Protein AF-A0A2K8SZI9-F1 (afdb_monomer_lite)

Organism: NCBI:txid2038116

pLDDT: mean 85.31, std 9.79, range [52.97, 94.94]

Radius of gyration: 13.65 Å; chains: 1; bounding box: 28×36×29 Å

Sequence (90 aa):
MEDYQKILDYLECVTGLELDHAHWVKIYYDKNEYVINLNCISSFCHEPNGRITFWLPDGTIPIIINPVSNPESYEKVVKYVKKATGYSLS

Structure (mmCIF, N/CA/C/O backbone):
data_AF-A0A2K8SZI9-F1
#
_entry.id   AF-A0A2K8SZI9-F1
#
loop_
_atom_site.group_PDB
_atom_site.id
_atom_site.type_symbol
_atom_site.label_atom_id
_atom_site.label_alt_id
_atom_site.label_comp_id
_atom_site.label_asym_id
_atom_site.label_entity_id
_atom_site.label_seq_id
_atom_site.pdbx_PDB_ins_code
_atom_site.Cartn_x
_atom_site.Cartn_y
_atom_site.Cartn_z
_atom_site.occupancy
_atom_site.B_iso_or_equiv
_atom_site.auth_seq_id
_atom_site.auth_comp_id
_atom_site.auth_asym_id
_atom_site.auth_atom_id
_atom_site.pdbx_PDB_model_num
ATOM 1 N N . MET A 1 1 ? -9.814 24.998 -5.402 1.00 63.31 1 MET A N 1
ATOM 2 C CA . MET A 1 1 ? -8.821 25.369 -4.366 1.00 63.31 1 MET A CA 1
ATOM 3 C C . MET A 1 1 ? -9.417 25.168 -2.976 1.00 63.31 1 MET A C 1
ATOM 5 O O . MET A 1 1 ? -8.790 24.508 -2.167 1.00 63.31 1 MET A O 1
ATOM 9 N N . GLU A 1 2 ? -10.654 25.619 -2.743 1.00 84.56 2 GLU A N 1
ATOM 10 C CA . GLU A 1 2 ? -11.381 25.429 -1.477 1.00 84.56 2 GLU A CA 1
ATOM 11 C C . GLU A 1 2 ? -11.612 23.951 -1.091 1.00 84.56 2 GLU A C 1
ATOM 13 O O . GLU A 1 2 ? -11.368 23.577 0.049 1.00 84.56 2 GLU A O 1
ATOM 18 N N . ASP A 1 3 ? -12.000 23.083 -2.034 1.00 88.62 3 ASP A N 1
ATOM 19 C CA . ASP A 1 3 ? -12.264 21.663 -1.720 1.00 88.62 3 ASP A CA 1
ATOM 20 C C . ASP A 1 3 ? -11.001 20.880 -1.363 1.00 88.62 3 ASP A C 1
ATOM 22 O O . ASP A 1 3 ? -11.012 20.050 -0.459 1.00 88.62 3 ASP A O 1
ATOM 26 N N . TYR A 1 4 ? -9.889 21.179 -2.039 1.00 80.94 4 TYR A N 1
ATOM 27 C CA . TYR A 1 4 ? -8.598 20.583 -1.707 1.00 80.94 4 TYR A CA 1
ATOM 28 C C . TYR A 1 4 ? -8.172 20.969 -0.287 1.00 80.94 4 TYR A C 1
ATOM 30 O O . TYR A 1 4 ? -7.734 20.108 0.470 1.00 80.94 4 TYR A O 1
ATOM 38 N N . GLN A 1 5 ? -8.385 22.232 0.102 1.00 86.19 5 GLN A N 1
ATOM 39 C CA . GLN A 1 5 ? -8.116 22.681 1.465 1.00 86.19 5 GLN A CA 1
ATOM 40 C C . GLN A 1 5 ? -8.998 21.949 2.483 1.00 86.19 5 GLN A C 1
ATOM 42 O O . GLN A 1 5 ? -8.475 21.434 3.459 1.00 86.19 5 GLN A O 1
ATOM 47 N N . LYS A 1 6 ? -10.300 21.780 2.213 1.00 88.62 6 LYS A N 1
ATOM 48 C CA . LYS A 1 6 ? -11.204 21.006 3.087 1.00 88.62 6 LYS A CA 1
ATOM 49 C C . LYS A 1 6 ? -10.750 19.555 3.275 1.00 88.62 6 LYS A C 1
ATOM 51 O O . LYS A 1 6 ? -10.876 19.012 4.369 1.00 88.62 6 LYS A O 1
ATOM 56 N N . ILE A 1 7 ? -10.223 18.924 2.222 1.00 86.69 7 ILE A N 1
ATOM 57 C CA . ILE A 1 7 ? -9.662 17.567 2.308 1.00 86.69 7 ILE A CA 1
ATOM 58 C C . ILE A 1 7 ? -8.401 17.565 3.179 1.00 86.69 7 ILE A C 1
ATOM 60 O O . ILE A 1 7 ? -8.259 16.684 4.024 1.00 86.69 7 ILE A O 1
ATOM 64 N N . LEU A 1 8 ? -7.504 18.541 3.011 1.00 80.69 8 LEU A N 1
ATOM 65 C CA . LEU A 1 8 ? -6.311 18.667 3.852 1.00 80.69 8 LEU A CA 1
ATOM 66 C C . LEU A 1 8 ? -6.670 18.901 5.323 1.00 80.69 8 LEU A C 1
ATOM 68 O O . LEU A 1 8 ? -6.121 18.213 6.177 1.00 80.69 8 LEU A O 1
ATOM 72 N N . ASP A 1 9 ? -7.624 19.789 5.601 1.00 85.62 9 ASP A N 1
ATOM 73 C CA . ASP A 1 9 ? -8.096 20.086 6.956 1.00 85.62 9 ASP A CA 1
ATOM 74 C C . ASP A 1 9 ? -8.721 18.837 7.604 1.00 85.62 9 ASP A C 1
ATOM 76 O O . ASP A 1 9 ? -8.470 18.538 8.771 1.00 85.62 9 ASP A O 1
ATOM 80 N N . TYR A 1 10 ? -9.495 18.056 6.837 1.00 84.62 10 TYR A N 1
ATOM 81 C CA . TYR A 1 10 ? -10.014 16.766 7.291 1.00 84.62 10 TYR A CA 1
ATOM 82 C C . TYR A 1 10 ? -8.883 15.791 7.620 1.00 84.62 10 TYR A C 1
ATOM 84 O O . TYR A 1 10 ? -8.904 15.188 8.690 1.00 84.62 10 TYR A O 1
ATOM 92 N N . LEU A 1 11 ? -7.894 15.650 6.731 1.00 80.62 11 LEU A N 1
ATOM 93 C CA . LEU A 1 11 ? -6.749 14.760 6.923 1.00 80.62 11 LEU A CA 1
ATOM 94 C C . LEU A 1 11 ? -5.920 15.155 8.146 1.00 80.62 11 LEU A C 1
ATOM 96 O O . LEU A 1 11 ? -5.551 14.283 8.926 1.00 80.62 11 LEU A O 1
ATOM 100 N N . GLU A 1 12 ? -5.655 16.445 8.342 1.00 77.44 12 GLU A N 1
ATOM 101 C CA . GLU A 1 12 ? -4.973 16.976 9.526 1.00 77.44 12 GLU A CA 1
ATOM 102 C C . GLU A 1 12 ? -5.781 16.701 10.799 1.00 77.44 12 GLU A C 1
ATOM 104 O O . GLU A 1 12 ? -5.237 16.214 11.787 1.00 77.44 12 GLU A O 1
ATOM 109 N N . CYS A 1 13 ? -7.100 16.898 10.753 1.00 79.38 13 CYS A N 1
ATOM 110 C CA . CYS A 1 13 ? -7.986 16.580 11.865 1.00 79.38 13 CYS A CA 1
ATOM 111 C C . CYS A 1 13 ? -7.955 15.083 12.216 1.00 79.38 13 CYS A C 1
ATOM 113 O O . CYS A 1 13 ? -7.726 14.740 13.370 1.00 79.38 13 CYS A O 1
ATOM 115 N N . VAL A 1 14 ? -8.120 14.171 11.252 1.00 72.62 14 VAL A N 1
ATOM 116 C CA . VAL A 1 14 ? -8.144 12.720 11.535 1.00 72.62 14 VAL A CA 1
ATOM 117 C C . VAL A 1 14 ? -6.768 12.109 11.799 1.00 72.62 14 VAL A C 1
ATOM 119 O O . VAL A 1 14 ? -6.705 11.012 12.344 1.00 72.62 14 VAL A O 1
ATOM 122 N N . THR A 1 15 ? -5.679 12.777 11.404 1.00 67.44 15 THR A N 1
ATOM 123 C CA . THR A 1 15 ? -4.305 12.366 11.748 1.00 67.44 15 THR A CA 1
ATOM 124 C C . THR A 1 15 ? -3.834 12.930 13.085 1.00 67.44 15 THR A C 1
ATOM 126 O O . THR A 1 15 ? -3.021 12.287 13.744 1.00 67.44 15 THR A O 1
ATOM 129 N N . GLY A 1 16 ? -4.325 14.110 13.483 1.00 62.62 16 GLY A N 1
ATOM 130 C CA . GLY A 1 16 ? -4.041 14.745 14.773 1.00 62.62 16 GLY A CA 1
ATOM 131 C C . GLY A 1 16 ? -4.975 14.301 15.902 1.00 62.62 16 GLY A C 1
ATOM 132 O O . GLY A 1 16 ? -4.590 14.337 17.069 1.00 62.62 16 GLY A O 1
ATOM 133 N N . LEU A 1 17 ? -6.186 13.845 15.575 1.00 58.34 17 LEU A N 1
ATOM 134 C CA . LEU A 1 17 ? -7.000 13.053 16.486 1.00 58.34 17 LEU A CA 1
ATOM 135 C C . LEU A 1 17 ? -6.342 11.677 16.601 1.00 58.34 17 LEU A C 1
ATOM 137 O O . LEU A 1 17 ? -6.177 10.993 15.593 1.00 58.34 17 LEU A O 1
ATOM 141 N N . GLU A 1 18 ? -6.007 11.245 17.817 1.00 52.97 18 GLU A N 1
ATOM 142 C CA . GLU A 1 18 ? -5.672 9.847 18.126 1.00 52.97 18 GLU A CA 1
ATOM 143 C C . GLU A 1 18 ? -6.918 8.956 17.953 1.00 52.97 18 GLU A C 1
ATOM 145 O O . GLU A 1 18 ? -7.412 8.313 18.875 1.00 52.97 18 GLU A O 1
ATOM 150 N N . LEU A 1 19 ? -7.491 8.938 16.750 1.00 54.94 19 LEU A N 1
ATOM 151 C CA . LEU A 1 19 ? -8.397 7.891 16.333 1.00 54.94 19 LEU A CA 1
ATOM 152 C C . LEU A 1 19 ? -7.528 6.646 16.180 1.00 54.94 19 LEU A C 1
ATOM 154 O O . LEU A 1 19 ? -6.935 6.421 15.127 1.00 54.94 19 LEU A O 1
ATOM 158 N N . ASP A 1 20 ? -7.478 5.831 17.236 1.00 56.97 20 ASP A N 1
ATOM 159 C CA . ASP A 1 20 ? -6.735 4.560 17.345 1.00 56.97 20 ASP A CA 1
ATOM 160 C C . ASP A 1 20 ? -6.948 3.581 16.166 1.00 56.97 20 ASP A C 1
ATOM 162 O O . ASP A 1 20 ? -6.253 2.570 16.032 1.00 56.97 20 ASP A O 1
ATOM 166 N N . HIS A 1 21 ? -7.899 3.885 15.282 1.00 62.03 21 HIS A N 1
ATOM 167 C CA . HIS A 1 21 ? -8.358 3.063 14.174 1.00 62.03 21 HIS A CA 1
ATOM 168 C C . HIS A 1 21 ? -8.125 3.670 12.783 1.00 62.03 21 HIS A C 1
ATOM 170 O O . HIS A 1 21 ? -8.662 3.134 11.812 1.00 62.03 21 HIS A O 1
ATOM 176 N N . ALA A 1 22 ? -7.349 4.750 12.629 1.00 69.38 22 ALA A N 1
ATOM 177 C CA . ALA A 1 22 ? -7.019 5.311 11.313 1.00 69.38 22 ALA A CA 1
ATOM 178 C C . ALA A 1 22 ? -5.501 5.449 11.103 1.00 69.38 22 ALA A C 1
ATOM 180 O O . ALA A 1 22 ? -4.805 6.086 11.888 1.00 69.38 22 ALA A O 1
ATOM 181 N N . HIS A 1 23 ? -4.980 4.879 10.011 1.00 84.44 23 HIS A N 1
ATOM 182 C CA . HIS A 1 23 ? -3.552 4.923 9.667 1.00 84.44 23 HIS A CA 1
ATOM 183 C C . HIS A 1 23 ? -3.355 5.619 8.327 1.00 84.44 23 HIS A C 1
ATOM 185 O O . HIS A 1 23 ? -3.077 4.983 7.310 1.00 84.44 23 HIS A O 1
ATOM 191 N N . TRP A 1 24 ? -3.524 6.940 8.328 1.00 87.69 24 TRP A N 1
ATOM 192 C CA . TRP A 1 24 ? -3.354 7.764 7.136 1.00 87.69 24 TRP A CA 1
ATOM 193 C C . TRP A 1 24 ? -1.879 8.037 6.847 1.00 87.69 24 TRP A C 1
ATOM 195 O O . TRP A 1 24 ? -1.138 8.527 7.699 1.00 87.69 24 TRP A O 1
ATOM 205 N N . VAL A 1 25 ? -1.452 7.748 5.622 1.00 88.06 25 VAL A N 1
ATOM 206 C CA . VAL A 1 25 ? -0.087 7.996 5.151 1.00 88.06 25 VAL A CA 1
ATOM 207 C C . VAL A 1 25 ? -0.103 8.724 3.815 1.00 88.06 25 VAL A C 1
ATOM 209 O O . VAL A 1 25 ? -0.956 8.472 2.964 1.00 88.06 25 VAL A O 1
ATOM 212 N N . LYS A 1 26 ? 0.878 9.610 3.622 1.00 90.06 26 LYS A N 1
ATOM 213 C CA . LYS A 1 26 ? 1.168 10.217 2.319 1.00 90.06 26 LYS A CA 1
ATOM 214 C C . LYS A 1 26 ? 2.169 9.355 1.552 1.00 90.06 26 LYS A C 1
ATOM 216 O O . LYS A 1 26 ? 3.233 9.028 2.090 1.00 90.06 26 LYS A O 1
ATOM 221 N N . ILE A 1 27 ? 1.827 8.999 0.316 1.00 90.12 27 ILE A N 1
ATOM 222 C CA . ILE A 1 27 ? 2.652 8.201 -0.598 1.00 90.12 27 ILE A CA 1
ATOM 223 C C . ILE A 1 27 ? 2.718 8.906 -1.951 1.00 90.12 27 ILE A C 1
ATOM 225 O O . ILE A 1 27 ? 1.689 9.189 -2.558 1.00 90.12 27 ILE A O 1
ATOM 229 N N . TYR A 1 28 ? 3.933 9.153 -2.439 1.00 87.56 28 TYR A N 1
ATOM 230 C CA . TYR A 1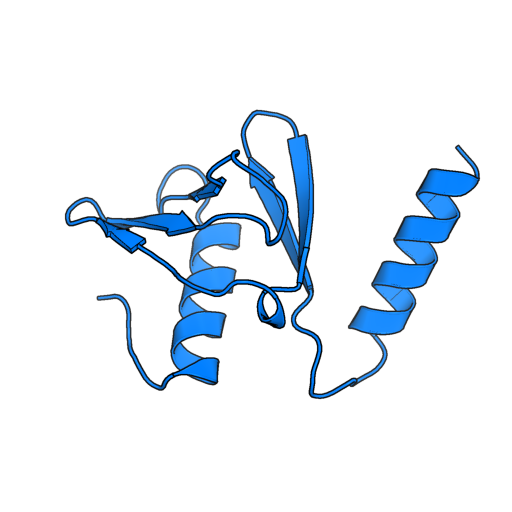 28 ? 4.156 9.662 -3.791 1.00 87.56 28 TYR A CA 1
ATOM 231 C C . TYR A 1 28 ? 4.366 8.492 -4.747 1.00 87.56 28 TYR A C 1
ATOM 233 O O . TYR A 1 28 ? 5.334 7.742 -4.610 1.00 87.56 28 TYR A O 1
ATOM 241 N N . TYR A 1 29 ? 3.469 8.335 -5.714 1.00 87.50 29 TYR A N 1
ATOM 242 C CA . TYR A 1 29 ? 3.520 7.265 -6.706 1.00 87.50 29 TYR A CA 1
ATOM 243 C C . TYR A 1 29 ? 3.064 7.792 -8.067 1.00 87.50 29 TYR A C 1
ATOM 245 O O . TYR A 1 29 ? 2.094 8.535 -8.154 1.00 87.50 29 TYR A O 1
ATOM 253 N N . ASP A 1 30 ? 3.792 7.440 -9.127 1.00 86.44 30 ASP A N 1
ATOM 254 C CA . ASP A 1 30 ? 3.510 7.853 -10.510 1.00 86.44 30 ASP A CA 1
ATOM 255 C C . ASP A 1 30 ? 3.142 9.346 -10.664 1.00 86.44 30 ASP A C 1
ATOM 257 O O . ASP A 1 30 ? 2.077 9.703 -11.161 1.00 86.44 30 ASP A O 1
ATOM 261 N N . LYS A 1 31 ? 4.013 10.234 -10.157 1.00 86.62 31 LYS A N 1
ATOM 262 C CA . LYS A 1 31 ? 3.857 11.710 -10.156 1.00 86.62 31 LYS A CA 1
ATOM 263 C C . LYS A 1 31 ? 2.632 12.251 -9.406 1.00 86.62 31 LYS A C 1
ATOM 265 O O . LYS A 1 31 ? 2.405 13.457 -9.431 1.00 86.62 31 LYS A O 1
ATOM 270 N N . ASN A 1 32 ? 1.887 11.394 -8.720 1.00 87.31 32 ASN A N 1
ATOM 271 C CA . ASN A 1 32 ? 0.726 11.766 -7.933 1.00 87.31 32 ASN A CA 1
ATOM 272 C C . ASN A 1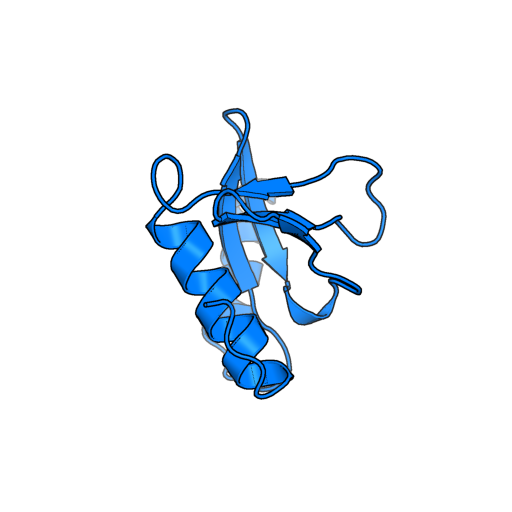 32 ? 1.025 11.635 -6.435 1.00 87.31 32 ASN A C 1
ATOM 274 O O . ASN A 1 32 ? 1.789 10.768 -6.000 1.00 87.31 32 ASN A O 1
ATOM 278 N N . GLU A 1 33 ? 0.408 12.513 -5.648 1.00 89.38 33 GLU A N 1
ATOM 279 C CA . GLU A 1 33 ? 0.363 12.408 -4.191 1.00 89.38 33 GLU A CA 1
ATOM 280 C C . GLU A 1 33 ? -0.905 11.648 -3.801 1.00 89.38 33 GLU A C 1
ATOM 282 O O . GLU A 1 33 ? -2.013 12.054 -4.148 1.00 89.38 33 GLU A O 1
ATOM 287 N N . TYR A 1 34 ? -0.742 10.548 -3.071 1.00 88.69 34 TYR A N 1
ATOM 288 C CA . TYR A 1 34 ? -1.844 9.779 -2.512 1.00 88.69 34 TYR A CA 1
ATOM 289 C C . TYR A 1 34 ? -1.871 9.942 -1.000 1.00 88.69 34 TYR A C 1
ATOM 291 O O . TYR A 1 34 ? -0.843 9.782 -0.336 1.00 88.69 34 TYR A O 1
ATOM 299 N N . VAL A 1 35 ? -3.059 10.186 -0.449 1.00 89.56 35 VAL A N 1
ATOM 300 C CA . VAL A 1 35 ? -3.299 10.119 0.994 1.00 89.56 35 VAL A CA 1
ATOM 301 C C . VAL A 1 35 ? -4.210 8.936 1.278 1.00 89.56 35 VAL A C 1
ATOM 303 O O . VAL A 1 35 ? -5.362 8.913 0.853 1.00 89.56 35 VAL A O 1
ATOM 306 N N . ILE A 1 36 ? -3.661 7.916 1.935 1.00 88.38 36 ILE A N 1
ATOM 307 C CA . ILE A 1 36 ? -4.257 6.577 1.990 1.00 88.38 36 ILE A CA 1
ATOM 308 C C . ILE A 1 36 ? -4.408 6.151 3.439 1.00 88.38 36 ILE A C 1
ATOM 310 O O . ILE A 1 36 ? -3.447 6.228 4.202 1.00 88.38 36 ILE A O 1
ATOM 314 N N . ASN A 1 37 ? -5.586 5.646 3.797 1.00 90.44 37 ASN A N 1
ATOM 315 C CA . ASN A 1 37 ? -5.794 4.953 5.060 1.00 90.44 37 ASN A CA 1
ATOM 316 C C . ASN A 1 37 ? -5.387 3.482 4.914 1.00 90.44 37 ASN A C 1
ATOM 318 O O . ASN A 1 37 ? -6.083 2.703 4.260 1.00 90.44 37 ASN A O 1
ATOM 322 N N . LEU A 1 38 ? -4.277 3.093 5.541 1.00 90.12 38 LEU A N 1
ATOM 323 C CA . LEU A 1 38 ? -3.765 1.725 5.468 1.00 90.12 38 LEU A CA 1
ATOM 324 C C . LEU A 1 38 ? -4.707 0.693 6.105 1.00 90.12 38 LEU A C 1
ATOM 326 O O . LEU A 1 38 ? -4.675 -0.462 5.696 1.00 90.12 38 LEU A O 1
ATOM 330 N N . ASN A 1 39 ? -5.604 1.098 7.012 1.00 89.12 39 ASN A N 1
ATOM 331 C CA . ASN A 1 39 ? -6.600 0.193 7.606 1.00 89.12 39 ASN A CA 1
ATOM 332 C C . ASN A 1 39 ? -7.665 -0.287 6.622 1.00 89.12 39 ASN A C 1
ATOM 334 O O . ASN A 1 39 ? -8.348 -1.270 6.895 1.00 89.12 39 ASN A O 1
ATOM 338 N N . CYS A 1 40 ? -7.812 0.385 5.482 1.00 88.44 40 CYS A N 1
ATOM 339 C CA . CYS A 1 40 ? -8.733 -0.037 4.433 1.00 88.44 40 CYS A CA 1
ATOM 340 C C . CYS A 1 40 ? -8.075 -0.999 3.429 1.00 88.44 40 CYS A C 1
ATOM 342 O O . CYS A 1 40 ? -8.757 -1.530 2.557 1.00 88.44 40 CYS A O 1
ATOM 344 N N . ILE A 1 41 ? -6.762 -1.229 3.527 1.00 91.12 41 ILE A N 1
ATOM 345 C CA . ILE A 1 41 ? -6.023 -2.086 2.600 1.00 91.12 41 ILE A CA 1
ATOM 346 C C . ILE A 1 41 ? -6.143 -3.540 3.054 1.00 91.12 41 ILE A C 1
ATOM 348 O O . ILE A 1 41 ? -5.727 -3.901 4.152 1.00 91.12 41 ILE A O 1
ATOM 352 N N . SER A 1 42 ? -6.698 -4.389 2.192 1.00 87.31 42 SER A N 1
ATOM 353 C CA . SER A 1 42 ? -6.975 -5.793 2.512 1.00 87.31 42 SER A CA 1
ATOM 354 C C . SER A 1 42 ? -5.771 -6.722 2.338 1.00 87.31 42 SER A C 1
ATOM 356 O O . SER A 1 42 ? -5.737 -7.796 2.936 1.00 87.31 42 SER A O 1
ATOM 358 N N . SER A 1 43 ? -4.779 -6.341 1.525 1.00 89.75 43 SER A N 1
ATOM 359 C CA . SER A 1 43 ? -3.611 -7.184 1.248 1.00 89.75 43 SER A CA 1
ATOM 360 C C . SER A 1 43 ? -2.376 -6.385 0.838 1.00 89.75 43 SER A C 1
ATOM 362 O O . SER A 1 43 ? -2.482 -5.417 0.083 1.00 89.75 43 SER A O 1
ATOM 364 N N . PHE A 1 44 ? -1.206 -6.869 1.261 1.00 93.25 44 PHE A N 1
ATOM 365 C CA . PHE A 1 44 ? 0.107 -6.416 0.806 1.00 93.25 44 PHE A CA 1
ATOM 366 C C . PHE A 1 44 ? 0.844 -7.594 0.162 1.00 93.25 44 PHE A C 1
ATOM 368 O O . PHE A 1 44 ? 0.974 -8.657 0.767 1.00 93.25 44 PHE A O 1
ATOM 375 N N . CYS A 1 45 ? 1.339 -7.405 -1.056 1.00 93.00 45 CYS A N 1
ATOM 376 C CA . CYS A 1 45 ? 2.208 -8.350 -1.742 1.00 93.00 45 CYS A CA 1
ATOM 377 C C . CYS A 1 45 ? 3.659 -7.896 -1.576 1.00 93.00 45 CYS A C 1
ATOM 379 O O . CYS A 1 45 ? 4.000 -6.786 -1.980 1.00 93.00 45 CYS A O 1
ATOM 381 N N . HIS A 1 46 ? 4.498 -8.741 -0.978 1.00 93.75 46 HIS A N 1
ATOM 382 C CA . HIS A 1 46 ? 5.935 -8.512 -0.864 1.00 93.75 46 HIS A CA 1
ATOM 383 C C . HIS A 1 46 ? 6.670 -9.384 -1.876 1.00 93.75 46 HIS A C 1
ATOM 385 O O . HIS A 1 46 ? 6.595 -10.612 -1.827 1.00 93.75 46 HIS A O 1
ATOM 391 N N . GLU A 1 47 ? 7.344 -8.742 -2.820 1.00 93.06 47 GLU A N 1
ATOM 392 C CA . GLU A 1 47 ? 8.078 -9.405 -3.890 1.00 93.06 47 GLU A CA 1
ATOM 393 C C . GLU A 1 47 ? 9.532 -9.692 -3.462 1.00 93.06 47 GLU A C 1
ATOM 395 O O . GLU A 1 47 ? 10.105 -8.921 -2.692 1.00 93.06 47 GLU A O 1
ATOM 400 N N . PRO A 1 48 ? 10.200 -10.730 -4.009 1.00 89.38 48 PRO A N 1
ATOM 401 C CA . PRO A 1 48 ? 11.588 -11.068 -3.652 1.00 89.38 48 PRO A CA 1
ATOM 402 C C . PRO A 1 48 ? 12.625 -9.958 -3.890 1.00 89.38 48 PRO A C 1
ATOM 404 O O . PRO A 1 48 ? 13.722 -10.005 -3.348 1.00 89.38 48 PRO A O 1
ATOM 407 N N . ASN A 1 49 ? 12.300 -8.969 -4.724 1.00 89.00 49 ASN A N 1
ATOM 408 C CA . ASN A 1 49 ? 13.136 -7.796 -4.993 1.00 89.00 49 ASN A CA 1
ATOM 409 C C . ASN A 1 49 ? 12.944 -6.666 -3.956 1.00 89.00 49 ASN A C 1
ATOM 411 O O . ASN A 1 49 ? 13.470 -5.571 -4.153 1.00 89.00 49 ASN A O 1
ATOM 415 N N . GLY A 1 50 ? 12.167 -6.901 -2.894 1.00 89.31 50 GLY A N 1
ATOM 416 C CA . GLY A 1 50 ? 11.848 -5.914 -1.865 1.00 89.31 50 GLY A CA 1
ATOM 417 C C . GLY A 1 50 ? 10.784 -4.900 -2.283 1.00 89.31 50 GLY A C 1
ATOM 418 O O . GLY A 1 50 ? 10.644 -3.867 -1.638 1.00 89.31 50 GLY A O 1
ATOM 419 N N . ARG A 1 51 ? 10.044 -5.121 -3.378 1.00 94.31 51 ARG A N 1
ATOM 420 C CA . ARG A 1 51 ? 8.877 -4.291 -3.714 1.00 94.31 51 ARG A CA 1
ATOM 421 C C . ARG A 1 51 ? 7.690 -4.689 -2.852 1.00 94.31 51 ARG A C 1
ATOM 423 O O . ARG A 1 51 ? 7.448 -5.871 -2.614 1.00 94.31 51 ARG A O 1
ATOM 430 N N . ILE A 1 52 ? 6.918 -3.687 -2.450 1.00 94.94 52 ILE A N 1
ATOM 431 C CA . ILE A 1 52 ? 5.597 -3.877 -1.865 1.00 94.94 52 ILE A CA 1
ATOM 432 C C . ILE A 1 52 ? 4.566 -3.352 -2.857 1.00 94.94 52 ILE A C 1
ATOM 434 O O . ILE A 1 52 ? 4.625 -2.191 -3.271 1.00 94.94 52 ILE A O 1
ATOM 438 N N . THR A 1 53 ? 3.615 -4.212 -3.200 1.00 94.50 53 THR A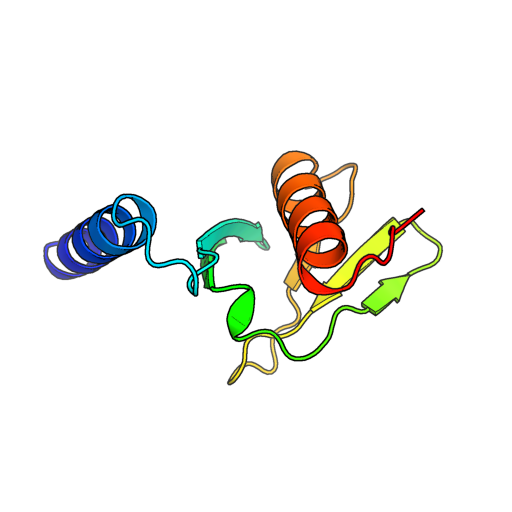 N 1
ATOM 439 C CA . THR A 1 53 ? 2.463 -3.888 -4.038 1.00 94.50 53 THR A CA 1
ATOM 440 C C . THR A 1 53 ? 1.185 -4.049 -3.220 1.00 94.50 53 THR A C 1
ATOM 442 O O . THR A 1 53 ? 0.995 -5.062 -2.548 1.00 94.50 53 THR A O 1
ATOM 445 N N . PHE A 1 54 ? 0.301 -3.058 -3.267 1.00 93.81 54 PHE A N 1
ATOM 446 C CA . PHE A 1 54 ? -1.023 -3.121 -2.645 1.00 93.81 54 PHE A CA 1
ATOM 447 C C . PHE A 1 54 ? -2.049 -2.356 -3.481 1.00 93.81 54 PHE A C 1
ATOM 449 O O . PHE A 1 54 ? -1.687 -1.574 -4.358 1.00 93.81 54 PHE A O 1
ATOM 456 N N . TRP A 1 55 ? -3.332 -2.585 -3.219 1.00 92.38 55 TRP A N 1
ATOM 457 C CA . TRP A 1 55 ? -4.435 -2.015 -3.993 1.00 92.38 55 TRP A CA 1
ATOM 458 C C . TRP A 1 55 ? -5.302 -1.136 -3.110 1.00 92.38 55 TRP A C 1
ATOM 460 O O . TRP A 1 55 ? -5.535 -1.457 -1.944 1.00 92.38 55 TRP A O 1
ATOM 470 N N . LEU A 1 56 ? -5.781 -0.029 -3.674 1.00 89.12 56 LEU A N 1
ATOM 471 C CA . LEU A 1 56 ? -6.787 0.794 -3.014 1.00 89.12 56 LEU A CA 1
ATOM 472 C C . LEU A 1 56 ? -8.128 0.032 -2.962 1.00 89.12 56 LEU A C 1
ATOM 474 O O . LEU A 1 56 ? -8.397 -0.736 -3.885 1.00 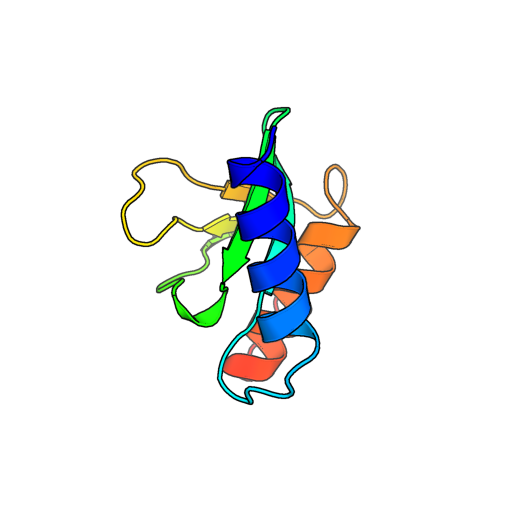89.12 56 LEU A O 1
ATOM 478 N N . PRO A 1 57 ? -8.975 0.251 -1.936 1.00 81.75 57 PRO A N 1
ATOM 479 C CA . PRO A 1 57 ? -10.182 -0.553 -1.683 1.00 81.75 57 PRO A CA 1
ATOM 480 C C . PRO A 1 57 ? -11.129 -0.674 -2.884 1.00 81.75 57 PRO A C 1
ATOM 482 O O . PRO A 1 57 ? -11.720 -1.728 -3.097 1.00 81.75 57 PRO A O 1
ATOM 485 N N . ASP A 1 58 ? -11.196 0.381 -3.697 1.00 78.25 58 ASP A N 1
ATOM 486 C CA . ASP A 1 58 ? -12.069 0.479 -4.872 1.00 78.25 58 ASP A CA 1
ATOM 487 C C . ASP A 1 58 ? -11.278 0.586 -6.191 1.00 78.25 58 ASP A C 1
ATOM 489 O O . ASP A 1 58 ? -11.8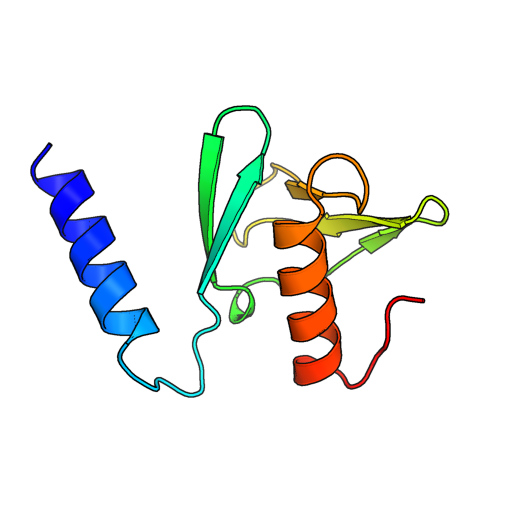37 0.859 -7.254 1.00 78.25 58 ASP A O 1
ATOM 493 N N . GLY A 1 59 ? -9.952 0.434 -6.135 1.00 71.06 59 GLY A N 1
ATOM 494 C CA . GLY A 1 59 ? -9.055 0.734 -7.244 1.00 71.06 59 GLY A CA 1
ATOM 495 C C . GLY A 1 59 ? -8.482 -0.512 -7.906 1.00 71.06 59 GLY A C 1
ATOM 496 O O . GLY A 1 59 ? -7.909 -1.377 -7.253 1.00 71.06 59 GLY A O 1
ATOM 497 N N . THR A 1 60 ? -8.503 -0.548 -9.239 1.00 76.38 60 THR A N 1
ATOM 498 C CA . THR A 1 60 ? -7.682 -1.496 -10.013 1.00 76.38 60 THR A CA 1
ATOM 499 C C . THR A 1 60 ? -6.213 -1.071 -10.086 1.00 76.38 60 THR A C 1
ATOM 501 O O . THR A 1 60 ? -5.393 -1.807 -10.629 1.00 76.38 60 THR A O 1
ATOM 504 N N . ILE A 1 61 ? -5.878 0.124 -9.585 1.00 82.75 61 ILE A N 1
ATOM 505 C CA . ILE A 1 61 ? -4.534 0.701 -9.643 1.00 82.75 61 ILE A CA 1
ATOM 506 C C . ILE A 1 61 ? -3.697 0.125 -8.492 1.00 82.75 61 ILE A C 1
ATOM 508 O O . ILE A 1 61 ? -4.003 0.405 -7.328 1.00 82.75 61 ILE A O 1
ATOM 512 N N . PRO A 1 62 ? -2.642 -0.657 -8.786 1.00 91.00 62 PRO A N 1
ATOM 513 C CA . PRO A 1 62 ? -1.692 -1.066 -7.769 1.00 91.00 62 PRO A CA 1
ATOM 514 C C . PRO A 1 62 ? -0.804 0.121 -7.392 1.00 91.00 62 PRO A C 1
ATOM 516 O O . PRO A 1 62 ? -0.263 0.809 -8.258 1.00 91.00 62 PRO A O 1
ATOM 519 N N . ILE A 1 63 ? -0.600 0.325 -6.097 1.00 92.38 63 ILE A N 1
ATOM 520 C CA . ILE A 1 63 ? 0.455 1.196 -5.592 1.00 92.38 63 ILE A CA 1
ATOM 521 C C . ILE A 1 63 ? 1.669 0.328 -5.337 1.00 92.38 63 ILE A C 1
ATOM 523 O O . ILE A 1 63 ? 1.620 -0.639 -4.574 1.00 92.38 63 ILE A O 1
ATOM 527 N N . ILE A 1 64 ? 2.757 0.682 -6.010 1.00 93.00 64 ILE A N 1
ATOM 528 C CA . ILE A 1 64 ? 3.991 -0.085 -5.996 1.00 93.00 64 ILE A CA 1
ATOM 529 C C . ILE A 1 64 ? 5.089 0.803 -5.437 1.00 93.00 64 ILE A C 1
ATOM 531 O O . ILE A 1 64 ? 5.480 1.793 -6.054 1.00 93.00 64 ILE A O 1
ATOM 535 N N . ILE A 1 65 ? 5.619 0.411 -4.288 1.00 93.31 65 ILE A N 1
ATOM 536 C CA . ILE A 1 65 ? 6.708 1.110 -3.614 1.00 93.31 65 ILE A CA 1
ATOM 537 C C . ILE A 1 65 ? 7.886 0.165 -3.412 1.00 93.31 65 ILE A C 1
ATOM 539 O O . ILE A 1 65 ? 7.727 -1.051 -3.308 1.00 93.31 65 ILE A O 1
ATOM 543 N N . ASN A 1 66 ? 9.088 0.723 -3.374 1.00 92.25 66 ASN A N 1
ATOM 544 C CA . ASN A 1 66 ? 10.311 -0.029 -3.123 1.00 92.25 66 ASN A CA 1
ATOM 545 C C . ASN A 1 66 ? 11.273 0.813 -2.271 1.00 92.25 66 ASN A C 1
ATOM 547 O O . ASN A 1 66 ? 11.134 2.042 -2.234 1.00 92.25 66 ASN A O 1
ATOM 551 N N . PRO A 1 67 ? 12.244 0.179 -1.596 1.00 90.06 67 PRO A N 1
ATOM 552 C CA . PRO A 1 67 ? 13.118 0.869 -0.655 1.00 90.06 67 PRO A CA 1
ATOM 553 C C . PRO A 1 67 ? 14.063 1.885 -1.312 1.00 90.06 67 PRO A C 1
ATOM 555 O O . PRO A 1 67 ? 14.614 2.723 -0.608 1.00 90.06 67 PRO A O 1
ATOM 558 N N . VAL A 1 68 ? 14.258 1.842 -2.635 1.00 88.31 68 VAL A N 1
ATOM 559 C CA . VAL A 1 68 ? 15.195 2.724 -3.350 1.00 88.31 68 VAL A CA 1
ATOM 560 C C . VAL A 1 68 ? 14.502 3.987 -3.860 1.00 88.31 68 VAL A C 1
ATOM 562 O O . VAL A 1 68 ? 14.975 5.090 -3.607 1.00 88.31 68 VAL A O 1
ATOM 565 N N . SER A 1 69 ? 13.379 3.855 -4.570 1.00 86.25 69 SER A N 1
ATOM 566 C CA . SER A 1 69 ? 12.658 4.999 -5.141 1.00 86.25 69 SER A CA 1
ATOM 567 C C . SER A 1 69 ? 11.710 5.669 -4.154 1.00 86.25 69 SER A C 1
ATOM 569 O O . SER A 1 69 ? 11.418 6.851 -4.308 1.00 86.25 69 SER A O 1
ATOM 571 N N . ASN A 1 70 ? 11.213 4.934 -3.154 1.00 88.12 70 ASN A N 1
ATOM 572 C CA . ASN A 1 70 ? 10.217 5.430 -2.204 1.00 88.12 70 ASN A CA 1
ATOM 573 C C . ASN A 1 70 ? 10.574 5.050 -0.756 1.00 88.12 70 ASN A C 1
ATOM 575 O O . ASN A 1 70 ? 9.725 4.480 -0.069 1.00 88.12 70 ASN A O 1
ATOM 579 N N . PRO A 1 71 ? 11.793 5.352 -0.266 1.00 90.56 71 PRO A N 1
ATOM 580 C CA . PRO A 1 71 ? 12.275 4.864 1.029 1.00 90.56 71 PRO A CA 1
ATOM 581 C C . PRO A 1 71 ? 11.344 5.236 2.191 1.00 90.56 71 PRO A C 1
ATOM 583 O O . PRO A 1 71 ? 10.998 4.386 3.007 1.00 90.56 71 PRO A O 1
ATOM 586 N N . GLU A 1 72 ? 10.866 6.481 2.231 1.00 91.12 72 GLU A N 1
ATOM 587 C CA . GLU A 1 72 ? 9.993 6.960 3.307 1.00 91.12 72 GLU A CA 1
ATOM 588 C C . GLU A 1 72 ? 8.609 6.287 3.277 1.00 91.12 72 GLU A C 1
ATOM 590 O O . GLU A 1 72 ? 8.101 5.830 4.301 1.00 91.12 72 GLU A O 1
ATOM 595 N N . SER A 1 73 ? 7.986 6.195 2.097 1.00 91.56 73 SER A N 1
ATOM 596 C CA . SER A 1 73 ? 6.691 5.521 1.941 1.00 91.56 73 SER A CA 1
ATOM 597 C C . SER A 1 73 ? 6.803 4.025 2.236 1.00 91.56 73 SER A C 1
ATOM 599 O O . SER A 1 73 ? 5.922 3.459 2.880 1.00 91.56 73 SER A O 1
ATOM 601 N N . TYR A 1 74 ? 7.905 3.403 1.812 1.00 93.81 74 TYR A N 1
ATOM 602 C CA . TYR A 1 74 ? 8.220 2.006 2.085 1.00 93.81 74 TYR A CA 1
ATOM 603 C C . TYR A 1 74 ? 8.304 1.746 3.588 1.00 93.81 74 TYR A C 1
ATOM 605 O O . TYR A 1 74 ? 7.617 0.867 4.106 1.00 93.81 74 TYR A O 1
ATOM 613 N N . GLU A 1 75 ? 9.064 2.566 4.315 1.00 92.62 75 GLU A N 1
ATOM 614 C CA . GLU A 1 75 ? 9.212 2.430 5.762 1.00 92.62 75 GLU A CA 1
ATOM 615 C C . GLU A 1 75 ? 7.874 2.592 6.503 1.00 92.62 75 GLU A C 1
ATOM 617 O O . GLU A 1 75 ? 7.583 1.822 7.421 1.00 92.62 75 GLU A O 1
ATOM 622 N N . LYS A 1 76 ? 7.027 3.547 6.088 1.00 92.00 76 LYS A N 1
ATOM 623 C CA . LYS A 1 76 ? 5.680 3.732 6.661 1.00 92.00 76 LYS A CA 1
ATOM 624 C C . LYS A 1 76 ? 4.831 2.467 6.525 1.00 92.00 76 LYS A C 1
ATOM 626 O O . LYS A 1 76 ? 4.223 2.036 7.506 1.00 92.00 76 LYS A O 1
ATOM 631 N N . VAL A 1 77 ? 4.824 1.849 5.343 1.00 93.00 77 VAL A N 1
ATOM 632 C CA . VAL A 1 77 ? 4.050 0.624 5.087 1.00 93.00 77 VAL A CA 1
ATOM 633 C C . VAL A 1 77 ? 4.625 -0.572 5.846 1.00 93.00 77 VAL A C 1
ATOM 635 O O . VAL A 1 77 ? 3.869 -1.298 6.486 1.00 93.00 77 VAL A O 1
ATOM 638 N N . VAL A 1 78 ? 5.949 -0.749 5.876 1.00 93.50 78 VAL A N 1
ATOM 639 C CA . VAL A 1 78 ? 6.591 -1.829 6.650 1.00 93.50 78 VAL A CA 1
ATOM 640 C C . VAL A 1 78 ? 6.280 -1.708 8.144 1.00 93.50 78 VAL A C 1
ATOM 642 O O . VAL A 1 78 ? 5.901 -2.694 8.782 1.00 93.50 78 VAL A O 1
ATOM 645 N N . LYS A 1 79 ? 6.387 -0.498 8.712 1.00 92.25 79 LYS A N 1
ATOM 646 C CA . LYS A 1 79 ? 6.029 -0.235 10.116 1.00 92.25 79 LYS A CA 1
ATOM 647 C C . LYS A 1 79 ? 4.563 -0.551 10.388 1.00 92.25 79 LYS A C 1
ATOM 649 O O . LYS A 1 79 ? 4.259 -1.153 11.417 1.00 92.25 79 LYS A O 1
ATOM 654 N N . TYR A 1 80 ? 3.673 -0.173 9.472 1.00 92.31 80 TYR A N 1
ATOM 655 C CA . TYR A 1 80 ? 2.252 -0.475 9.581 1.00 92.31 80 TYR A CA 1
ATOM 656 C C . TYR A 1 80 ? 1.984 -1.982 9.576 1.00 92.31 80 TYR A C 1
ATOM 658 O O . TYR A 1 80 ? 1.370 -2.478 10.516 1.00 92.31 80 TYR A O 1
ATOM 666 N N . VAL A 1 81 ? 2.497 -2.723 8.586 1.00 92.31 81 VAL A N 1
ATOM 667 C CA . VAL A 1 81 ? 2.303 -4.180 8.483 1.00 92.31 81 VAL A CA 1
ATOM 668 C C . VAL A 1 81 ? 2.798 -4.877 9.748 1.00 92.31 81 VAL A C 1
ATOM 670 O O . VAL A 1 81 ? 2.076 -5.695 10.320 1.00 92.31 81 VAL A O 1
ATOM 673 N N . LYS A 1 82 ? 3.976 -4.492 10.253 1.00 92.44 82 LYS A N 1
ATOM 67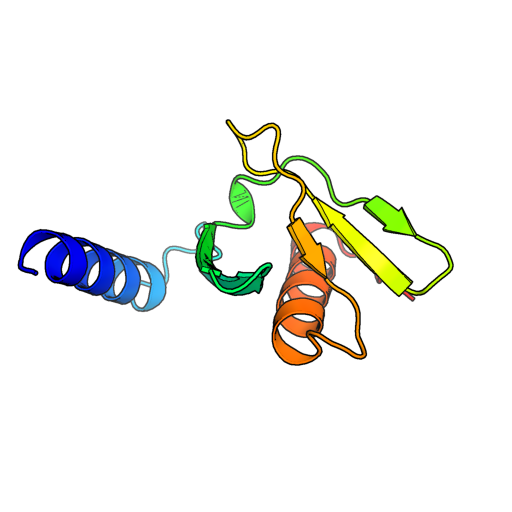4 C CA . LYS A 1 82 ? 4.514 -5.025 11.508 1.00 92.44 82 LYS A CA 1
ATOM 675 C C . LYS A 1 82 ? 3.635 -4.698 12.713 1.00 92.44 82 LYS A C 1
ATOM 677 O O . LYS A 1 82 ? 3.398 -5.579 13.533 1.00 92.44 82 LYS A O 1
ATOM 682 N N . LYS A 1 83 ? 3.133 -3.464 12.826 1.00 90.44 83 LYS A N 1
ATOM 683 C CA . LYS A 1 83 ? 2.231 -3.054 13.916 1.00 90.44 83 LYS A CA 1
ATOM 684 C C . LYS A 1 83 ? 0.888 -3.792 13.854 1.00 90.44 83 LYS A C 1
ATOM 686 O O . LYS A 1 83 ? 0.386 -4.196 14.894 1.00 90.44 83 LYS A O 1
ATOM 691 N N . ALA A 1 84 ? 0.320 -3.962 12.662 1.00 89.00 84 ALA A N 1
ATOM 692 C CA . ALA A 1 84 ? -1.009 -4.537 12.463 1.00 89.00 84 ALA A CA 1
ATOM 693 C C . ALA A 1 84 ? -1.027 -6.071 12.557 1.00 89.00 84 ALA A C 1
ATOM 695 O O . ALA A 1 84 ? -2.003 -6.645 13.029 1.00 89.00 84 ALA A O 1
ATOM 696 N N . THR A 1 85 ? 0.041 -6.738 12.110 1.00 89.75 85 THR A N 1
ATOM 697 C CA . THR A 1 85 ? 0.063 -8.205 11.954 1.00 89.75 85 THR A CA 1
ATOM 698 C C . THR A 1 85 ? 1.133 -8.909 12.789 1.00 89.75 85 THR A C 1
ATOM 700 O O . THR A 1 85 ? 1.111 -10.130 12.909 1.00 89.75 85 THR A O 1
ATOM 703 N N . GLY A 1 86 ? 2.111 -8.176 13.329 1.00 89.81 86 GLY A N 1
ATOM 704 C CA . GLY A 1 86 ? 3.324 -8.748 13.925 1.00 89.81 86 GLY A CA 1
ATOM 705 C C . GLY A 1 86 ? 4.337 -9.285 12.903 1.00 89.81 86 GLY A C 1
ATOM 706 O O . GLY A 1 86 ? 5.467 -9.605 13.277 1.00 89.81 86 GLY A O 1
ATOM 707 N N . TYR A 1 87 ? 3.984 -9.354 11.615 1.00 88.62 87 TYR A N 1
ATOM 708 C CA . TYR A 1 87 ? 4.857 -9.860 10.560 1.00 88.62 87 TYR A CA 1
ATOM 709 C C . TYR A 1 87 ? 5.905 -8.822 10.147 1.00 88.62 87 TYR A C 1
ATOM 711 O O . TYR A 1 87 ? 5.596 -7.650 9.938 1.00 88.62 87 TYR A O 1
ATOM 719 N N . SER A 1 88 ? 7.160 -9.252 10.018 1.00 87.38 88 SER A N 1
ATOM 720 C CA . SER A 1 88 ? 8.248 -8.394 9.542 1.00 87.38 88 SER A CA 1
ATOM 721 C C . SER A 1 88 ? 8.565 -8.728 8.091 1.00 87.38 88 SER A C 1
ATOM 723 O O . SER A 1 88 ? 8.939 -9.856 7.784 1.00 87.38 88 SER A O 1
ATOM 725 N N . LEU A 1 89 ? 8.417 -7.733 7.219 1.00 82.19 89 LEU A N 1
ATOM 726 C CA . LEU A 1 89 ? 8.861 -7.792 5.830 1.00 82.19 89 LEU A CA 1
ATOM 727 C C . LEU A 1 89 ? 10.389 -7.653 5.840 1.00 82.19 89 LEU A C 1
ATOM 729 O O . LEU A 1 89 ? 10.903 -6.569 6.116 1.00 82.19 89 LEU A O 1
ATOM 733 N N . SER A 1 90 ? 11.078 -8.788 5.701 1.00 66.12 90 SER A N 1
ATOM 734 C CA . SER A 1 90 ? 12.538 -8.946 5.785 1.00 66.12 90 SER A CA 1
ATOM 735 C C . SER A 1 90 ? 13.238 -8.691 4.463 1.00 66.12 90 SER A C 1
ATOM 737 O O . SER A 1 90 ? 12.730 -9.250 3.463 1.00 66.12 90 SER A O 1
#

Foldseek 3Di:
DVVVVVVVVVVCVVVVPPPVQWQWDWFQAPNDIDTDTCSLWPDWDQDPQQKIWTAHNPDPDIGIDHCPPTVPVSVSVQVVCCVPPVDGPD

Secondary structure (DSSP, 8-state):
-HHHHHHHHHHHHHHHS--TT--EEEEEETTEEEEEEGGG---EEEPTTS-EEEE-TT-S-EEEE-TTT-HHHHHHHHHHHHHHHS----